Protein AF-A0A7S1Y7A9-F1 (afdb_monomer_lite)

pLDDT: mean 74.07, std 14.82, range [38.69, 90.81]

Foldseek 3Di:
DDDDDDDPPPDPPPVPPPDPVNVVLVVQLVVVVVVVPDDPDDDDPDDPVNVVVCVVVVRQSDPDPVSVVVVVLVVLLVVLVVVCVVVVDSDDDCDDDPPDPDDDPCNVSVVVLVLVLVQVVCVVVVHDHPCDPVNVVSCVVSVNDSDPD

Sequence (149 aa):
STGTDEEDDDDDEEDDDLCPLGNWVNNQRTEYRVYQKRTKGKAGPLTPERIAKLNAIDFQWNPGKQAEYDNAWNTMFQELVDFQQKYNTTKVPKLGCKDDKNDPPFRKLFGWIEGQLAAYNKLMRNQPTSLTPDRLRRLESIGMSWNTR

Structure (mmCIF, N/CA/C/O backbone):
data_AF-A0A7S1Y7A9-F1
#
_entry.id   AF-A0A7S1Y7A9-F1
#
loop_
_atom_site.group_PDB
_atom_site.id
_atom_site.type_symbol
_atom_site.label_atom_id
_atom_site.label_alt_id
_atom_site.label_comp_id
_atom_site.label_asym_id
_atom_site.label_entity_id
_atom_site.label_seq_id
_atom_site.pdbx_PDB_ins_code
_atom_site.Cartn_x
_atom_site.Cartn_y
_atom_site.Cartn_z
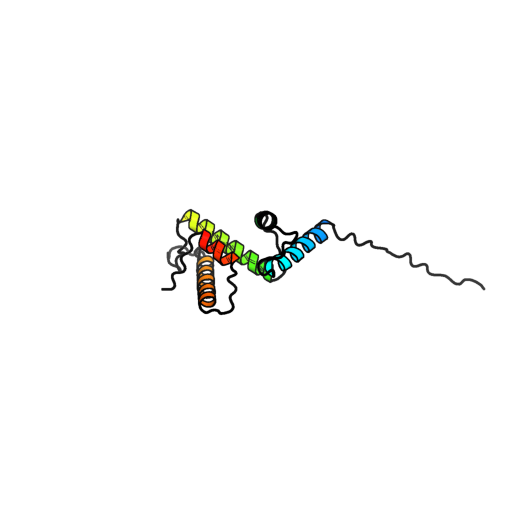_atom_site.occupancy
_atom_site.B_iso_or_equiv
_atom_site.auth_seq_id
_atom_site.auth_comp_id
_atom_site.auth_asym_id
_atom_site.auth_atom_id
_atom_site.pdbx_PDB_model_num
ATOM 1 N N . SER A 1 1 ? 74.610 -5.340 -19.631 1.00 41.09 1 SER A N 1
ATOM 2 C CA . SER A 1 1 ? 73.421 -4.906 -18.885 1.00 41.09 1 SER A CA 1
ATOM 3 C C . SER A 1 1 ? 72.213 -5.082 -19.764 1.00 41.09 1 SER A C 1
ATOM 5 O O . SER A 1 1 ? 72.044 -4.316 -20.699 1.00 41.09 1 SER A O 1
ATOM 7 N N . THR A 1 2 ? 71.445 -6.132 -19.516 1.00 43.12 2 THR A N 1
ATOM 8 C CA . THR A 1 2 ? 70.147 -6.387 -20.145 1.00 43.12 2 THR A CA 1
ATOM 9 C C . THR A 1 2 ? 69.312 -7.074 -19.080 1.00 43.12 2 THR A C 1
ATOM 11 O O . THR A 1 2 ? 69.712 -8.124 -18.583 1.00 43.12 2 THR A O 1
ATOM 14 N N . GLY A 1 3 ? 68.230 -6.427 -18.682 1.00 39.78 3 GLY A N 1
ATOM 15 C CA . GLY A 1 3 ? 67.336 -6.859 -17.620 1.00 39.78 3 GLY A CA 1
ATOM 16 C C . GLY A 1 3 ? 66.261 -5.798 -17.496 1.00 39.78 3 GLY A C 1
ATOM 17 O O . GLY A 1 3 ? 66.327 -4.948 -16.618 1.00 39.78 3 GLY A O 1
ATOM 18 N N . THR A 1 4 ? 65.395 -5.743 -18.501 1.00 47.28 4 THR A N 1
ATOM 19 C CA . THR A 1 4 ? 64.082 -5.120 -18.387 1.00 47.28 4 THR A CA 1
ATOM 20 C C . THR A 1 4 ? 63.203 -6.153 -17.697 1.00 47.28 4 THR A C 1
ATOM 22 O O . THR A 1 4 ? 62.911 -7.185 -18.295 1.00 47.28 4 THR A O 1
ATOM 25 N N . ASP A 1 5 ? 62.903 -5.909 -16.423 1.00 45.19 5 ASP A N 1
ATOM 26 C CA . ASP A 1 5 ? 61.816 -6.565 -15.703 1.00 45.19 5 ASP A CA 1
ATOM 27 C C . ASP A 1 5 ? 60.504 -6.135 -16.374 1.00 45.19 5 ASP A C 1
ATOM 29 O O . ASP A 1 5 ? 60.156 -4.952 -16.362 1.00 45.19 5 ASP A O 1
ATOM 33 N N . GLU A 1 6 ? 59.842 -7.079 -17.037 1.00 50.03 6 GLU A N 1
ATOM 34 C CA . GLU A 1 6 ? 58.443 -6.956 -17.438 1.00 50.03 6 GLU A CA 1
ATOM 35 C C . GLU A 1 6 ? 57.611 -7.467 -16.256 1.00 50.03 6 GLU A C 1
ATOM 37 O O . GLU A 1 6 ? 57.710 -8.629 -15.860 1.00 50.03 6 GLU A O 1
ATOM 42 N N . GLU A 1 7 ? 56.881 -6.545 -15.631 1.00 53.19 7 GLU A N 1
ATOM 43 C CA . GLU A 1 7 ? 55.823 -6.846 -14.675 1.00 53.19 7 GLU A CA 1
ATOM 44 C C . GLU A 1 7 ? 54.628 -7.386 -15.469 1.00 53.19 7 GLU A C 1
ATOM 46 O O . GLU A 1 7 ? 53.939 -6.622 -16.143 1.00 53.19 7 GLU A O 1
ATOM 51 N N . ASP A 1 8 ? 54.413 -8.700 -15.422 1.00 46.31 8 ASP A N 1
ATOM 52 C CA . ASP A 1 8 ? 53.152 -9.304 -15.842 1.00 46.31 8 ASP A CA 1
ATOM 53 C C . ASP A 1 8 ? 52.204 -9.292 -14.632 1.00 46.31 8 ASP A C 1
ATOM 55 O O . ASP A 1 8 ? 52.277 -10.140 -13.737 1.00 46.31 8 ASP A O 1
ATOM 59 N N . ASP A 1 9 ? 51.361 -8.257 -14.592 1.00 52.03 9 ASP A N 1
ATOM 60 C CA . ASP A 1 9 ? 50.101 -8.220 -13.850 1.00 52.03 9 ASP A CA 1
ATOM 61 C C . ASP A 1 9 ? 49.206 -9.354 -14.386 1.00 52.03 9 ASP A C 1
ATOM 63 O O . ASP A 1 9 ? 48.585 -9.225 -15.444 1.00 52.03 9 ASP A O 1
ATOM 67 N N . ASP A 1 10 ? 49.169 -10.486 -13.679 1.00 52.03 10 ASP A N 1
ATOM 68 C CA . ASP A 1 10 ? 48.160 -11.523 -13.900 1.00 52.03 10 ASP A CA 1
ATOM 69 C C . ASP A 1 10 ? 46.791 -10.947 -13.498 1.00 52.03 10 ASP A C 1
ATOM 71 O O . ASP A 1 10 ? 46.481 -10.762 -12.319 1.00 52.03 10 ASP A O 1
ATOM 75 N N . ASP A 1 11 ? 46.020 -10.625 -14.536 1.00 47.59 11 ASP A N 1
ATOM 76 C CA . ASP A 1 11 ? 44.610 -10.243 -14.561 1.00 47.59 11 ASP A CA 1
ATOM 77 C C . ASP A 1 11 ? 43.786 -11.126 -13.599 1.00 47.59 11 ASP A C 1
ATOM 79 O O . ASP A 1 11 ? 43.487 -12.291 -13.882 1.00 47.59 11 ASP A O 1
ATOM 83 N N . ASP A 1 12 ? 43.384 -10.558 -12.457 1.00 51.09 12 ASP A N 1
ATOM 84 C CA . ASP A 1 12 ? 42.257 -11.047 -11.659 1.00 51.09 12 ASP A CA 1
ATOM 85 C C . ASP A 1 12 ? 40.973 -10.822 -12.482 1.00 51.09 12 ASP A C 1
ATOM 87 O O . ASP A 1 12 ? 40.214 -9.869 -12.277 1.00 51.09 12 ASP A O 1
ATOM 91 N N . GLU A 1 13 ? 40.728 -11.706 -13.452 1.00 54.44 13 GLU A N 1
ATOM 92 C CA . GLU A 1 13 ? 39.442 -11.846 -14.132 1.00 54.44 13 GLU A CA 1
ATOM 93 C C . GLU A 1 13 ? 38.444 -12.453 -13.120 1.00 54.44 13 GLU A C 1
ATOM 95 O O . GLU A 1 13 ? 38.115 -13.641 -13.136 1.00 54.44 13 GLU A O 1
ATOM 100 N N . GLU A 1 14 ? 37.982 -11.631 -12.168 1.00 55.12 14 GLU A N 1
ATOM 101 C CA . GLU A 1 14 ? 36.772 -11.917 -11.397 1.00 55.12 14 GLU A CA 1
ATOM 102 C C . GLU A 1 14 ? 35.583 -11.883 -12.364 1.00 55.12 14 GLU A C 1
ATOM 104 O O . GLU A 1 14 ? 34.924 -10.861 -12.570 1.00 55.12 14 GLU A O 1
ATOM 109 N N . ASP A 1 15 ? 35.336 -13.033 -12.989 1.00 50.12 15 ASP A N 1
ATOM 110 C CA . ASP A 1 15 ? 34.142 -13.323 -13.768 1.00 50.12 15 ASP A CA 1
ATOM 111 C C . ASP A 1 15 ? 32.934 -13.256 -12.812 1.00 50.12 15 ASP A C 1
ATOM 113 O O . ASP A 1 15 ? 32.588 -14.200 -12.092 1.00 50.12 15 ASP A O 1
ATOM 117 N N . ASP A 1 16 ? 32.355 -12.057 -12.746 1.00 54.53 16 ASP A N 1
ATOM 118 C CA . ASP A 1 16 ? 31.149 -11.668 -12.023 1.00 54.53 16 ASP A CA 1
ATOM 119 C C . ASP A 1 16 ? 29.961 -12.474 -12.577 1.00 54.53 16 ASP A C 1
ATOM 121 O O . ASP A 1 16 ? 29.189 -12.022 -13.430 1.00 54.53 16 ASP A O 1
ATOM 125 N N . ASP A 1 17 ? 29.838 -13.722 -12.113 1.00 56.53 17 ASP A N 1
ATOM 126 C CA . ASP A 1 17 ? 28.719 -14.622 -12.379 1.00 56.53 17 ASP A CA 1
ATOM 127 C C . ASP A 1 17 ? 27.477 -14.097 -11.634 1.00 56.53 17 ASP A C 1
ATOM 129 O O . ASP A 1 17 ? 27.015 -14.605 -10.604 1.00 56.53 17 ASP A O 1
ATOM 133 N N . LEU A 1 18 ? 26.948 -12.988 -12.159 1.00 57.88 18 LEU A N 1
ATOM 134 C CA . LEU A 1 18 ? 25.707 -12.339 -11.770 1.00 57.88 18 LEU A CA 1
ATOM 135 C C . LEU A 1 18 ? 24.570 -13.355 -11.885 1.00 57.88 18 LEU A C 1
ATOM 137 O O . LEU A 1 18 ? 23.964 -13.557 -12.940 1.00 57.88 18 LEU A O 1
ATOM 141 N N . CYS A 1 19 ? 24.290 -13.976 -10.740 1.00 78.44 19 CYS A N 1
ATOM 142 C CA . CYS A 1 19 ? 23.328 -15.040 -10.494 1.00 78.44 19 CYS A CA 1
ATOM 143 C C . CYS A 1 19 ? 22.164 -15.078 -11.516 1.00 78.44 19 CYS A C 1
ATOM 145 O O . CYS A 1 19 ? 21.359 -14.135 -11.568 1.00 78.44 19 CYS A O 1
ATOM 147 N N . PRO A 1 20 ? 21.977 -16.183 -12.270 1.00 80.31 20 PRO A N 1
ATOM 148 C CA . PRO A 1 20 ? 20.896 -16.349 -13.253 1.00 80.31 20 PRO A CA 1
ATOM 149 C C . PRO A 1 20 ? 19.491 -16.030 -12.715 1.00 80.31 20 PRO A C 1
ATOM 151 O O . PRO A 1 20 ? 18.613 -15.561 -13.447 1.00 80.31 20 PRO A O 1
ATOM 154 N N . LEU A 1 21 ? 19.278 -16.229 -11.411 1.00 80.81 21 LEU A N 1
ATOM 155 C CA . LEU A 1 21 ? 18.046 -15.853 -10.724 1.00 80.81 21 LEU A CA 1
ATOM 156 C C . LEU A 1 21 ? 17.861 -14.329 -10.642 1.00 80.81 21 LEU A C 1
ATOM 158 O O . LEU A 1 21 ? 16.752 -13.841 -10.853 1.00 80.81 21 LEU A O 1
ATOM 162 N N . GLY A 1 22 ? 18.924 -13.567 -10.381 1.00 81.25 22 GLY A N 1
ATOM 163 C CA . GLY A 1 22 ? 18.893 -12.103 -10.346 1.00 81.25 22 GLY A CA 1
ATOM 164 C C . GLY A 1 22 ? 18.483 -11.505 -11.693 1.00 81.25 22 GLY A C 1
ATOM 165 O O . GLY A 1 22 ? 17.585 -10.657 -11.755 1.00 81.25 22 GLY A O 1
ATOM 166 N N . ASN A 1 23 ? 19.045 -12.032 -12.782 1.00 84.12 23 ASN A N 1
ATOM 167 C CA . ASN A 1 23 ? 18.668 -11.663 -14.148 1.00 84.12 23 ASN A CA 1
ATOM 168 C C . ASN A 1 23 ? 17.203 -11.997 -14.446 1.00 84.12 23 ASN A C 1
ATOM 170 O O . ASN A 1 23 ? 16.455 -11.160 -14.962 1.00 84.12 23 ASN A O 1
ATOM 174 N N . TRP A 1 24 ? 16.747 -13.184 -14.042 1.00 88.25 24 TRP A N 1
ATOM 175 C CA . TRP A 1 24 ? 15.349 -13.574 -14.193 1.00 88.25 24 TRP A CA 1
ATOM 176 C C . TRP A 1 24 ? 14.393 -12.654 -13.418 1.00 88.25 24 TRP A C 1
ATOM 178 O O . TRP A 1 24 ? 13.378 -12.225 -13.979 1.00 88.25 24 TRP A O 1
ATOM 188 N N . VAL A 1 25 ? 14.727 -12.304 -12.168 1.00 84.44 25 VAL A N 1
ATOM 189 C CA . VAL A 1 25 ? 13.956 -11.382 -11.315 1.00 84.44 25 VAL A CA 1
ATOM 190 C C . VAL A 1 25 ? 13.870 -9.999 -11.958 1.00 84.44 25 VAL A C 1
ATOM 192 O O . VAL A 1 25 ? 12.777 -9.437 -12.067 1.00 84.44 25 VAL A O 1
ATOM 195 N N . ASN A 1 26 ? 14.991 -9.450 -12.427 1.00 82.88 26 ASN A N 1
ATOM 196 C CA . ASN A 1 26 ? 15.011 -8.149 -13.096 1.00 82.88 26 ASN A CA 1
ATOM 197 C C . ASN A 1 26 ? 14.193 -8.158 -14.388 1.00 82.88 26 ASN A C 1
ATOM 199 O O . ASN A 1 26 ? 13.441 -7.212 -14.642 1.00 82.88 26 ASN A O 1
ATOM 203 N N . ASN A 1 27 ? 14.246 -9.252 -15.146 1.00 86.38 27 ASN A N 1
ATOM 204 C CA . ASN A 1 27 ? 13.415 -9.426 -16.328 1.00 86.38 27 ASN A CA 1
ATOM 205 C C . ASN A 1 27 ? 11.915 -9.414 -15.979 1.00 86.38 27 ASN A C 1
ATOM 207 O O . ASN A 1 27 ? 11.141 -8.719 -16.635 1.00 86.38 27 ASN A O 1
ATOM 211 N N . GLN A 1 28 ? 11.498 -10.083 -14.890 1.00 88.38 28 GLN A N 1
ATOM 212 C CA . GLN A 1 28 ? 10.100 -10.024 -14.431 1.00 88.38 28 GLN A CA 1
ATOM 213 C C . GLN A 1 28 ? 9.675 -8.573 -14.161 1.00 88.38 28 GLN A C 1
ATOM 215 O O . GLN A 1 28 ? 8.640 -8.114 -14.647 1.00 88.38 28 GLN A O 1
ATOM 220 N N . ARG A 1 29 ? 10.495 -7.818 -13.425 1.00 85.56 29 ARG A N 1
ATOM 221 C CA . ARG A 1 29 ? 10.212 -6.421 -13.057 1.00 85.56 29 ARG A CA 1
ATOM 222 C C . ARG A 1 29 ? 10.078 -5.513 -14.276 1.00 85.56 29 ARG A C 1
ATOM 224 O O . ARG A 1 29 ? 9.156 -4.699 -14.335 1.00 85.56 29 ARG A O 1
ATOM 231 N N . THR A 1 30 ? 10.966 -5.662 -15.254 1.00 81.38 30 THR A N 1
ATOM 232 C CA . THR A 1 30 ? 10.905 -4.917 -16.517 1.00 81.38 30 THR A CA 1
ATOM 233 C C . THR A 1 30 ? 9.609 -5.210 -17.261 1.00 81.38 30 THR A C 1
ATOM 235 O O . THR A 1 30 ? 8.878 -4.279 -17.606 1.00 81.38 30 THR A O 1
ATOM 238 N N . GLU A 1 31 ? 9.260 -6.485 -17.413 1.00 83.50 31 GLU A N 1
ATOM 239 C CA . GLU A 1 31 ? 8.027 -6.894 -18.083 1.00 83.50 31 GLU A CA 1
ATOM 240 C C . GLU A 1 31 ? 6.766 -6.384 -17.375 1.00 83.50 31 GLU A C 1
ATOM 242 O O . GLU A 1 31 ? 5.808 -5.972 -18.031 1.00 83.50 31 GLU A O 1
ATOM 247 N N . TYR A 1 32 ? 6.768 -6.323 -16.042 1.00 81.12 32 TYR A N 1
ATOM 248 C CA . TYR A 1 32 ? 5.638 -5.788 -15.281 1.00 81.12 32 TYR A CA 1
ATOM 249 C C . TYR A 1 32 ? 5.472 -4.281 -15.450 1.00 81.12 32 TYR A C 1
ATOM 251 O O . TYR A 1 32 ? 4.352 -3.804 -15.622 1.00 81.12 32 TYR A O 1
ATOM 259 N N . ARG A 1 33 ? 6.565 -3.513 -15.504 1.00 76.62 33 ARG A N 1
ATOM 260 C CA . ARG A 1 33 ? 6.493 -2.072 -15.812 1.00 76.62 33 ARG A CA 1
ATOM 261 C C . ARG A 1 33 ? 5.921 -1.828 -17.203 1.00 76.62 33 ARG A C 1
ATOM 263 O O . ARG A 1 33 ? 5.144 -0.893 -17.393 1.00 76.62 33 ARG A O 1
ATOM 270 N N . VAL A 1 34 ? 6.286 -2.667 -18.172 1.00 75.50 34 VAL A N 1
ATOM 271 C CA . VAL A 1 34 ? 5.706 -2.614 -19.517 1.00 75.50 34 VAL A CA 1
ATOM 272 C C . VAL A 1 34 ? 4.226 -3.004 -19.465 1.00 75.50 34 VAL A C 1
ATOM 274 O O . VAL A 1 34 ? 3.405 -2.293 -20.039 1.00 75.50 34 VAL A O 1
ATOM 277 N N . TYR A 1 35 ? 3.864 -4.060 -18.730 1.00 74.88 35 TYR A N 1
ATOM 278 C CA . TYR A 1 35 ? 2.475 -4.473 -18.504 1.00 74.88 35 TYR A CA 1
ATOM 279 C C . TYR A 1 35 ? 1.618 -3.337 -17.924 1.00 74.88 35 TYR A C 1
ATOM 281 O O . TYR A 1 35 ? 0.549 -3.047 -18.452 1.00 74.88 35 TYR A O 1
ATOM 289 N N . GLN A 1 36 ? 2.111 -2.634 -16.902 1.00 72.38 36 GLN A N 1
ATOM 290 C CA . GLN A 1 36 ? 1.407 -1.526 -16.248 1.00 72.38 36 GLN A CA 1
ATOM 291 C C . GLN A 1 36 ? 1.206 -0.305 -17.154 1.00 72.38 36 GLN A C 1
ATOM 293 O O . GLN A 1 36 ? 0.203 0.394 -17.030 1.00 72.38 36 GLN A O 1
ATOM 298 N N . LYS A 1 37 ? 2.151 -0.032 -18.062 1.00 70.75 37 LYS A N 1
ATOM 299 C CA . LYS A 1 37 ? 2.090 1.108 -18.993 1.00 70.75 37 LYS A CA 1
ATOM 300 C C . LYS A 1 37 ? 1.259 0.827 -20.246 1.00 70.75 37 LYS A C 1
ATOM 302 O O . LYS A 1 37 ? 1.023 1.742 -21.034 1.00 70.75 37 LYS A O 1
ATOM 307 N N . ARG A 1 38 ? 0.829 -0.418 -20.472 1.00 66.69 38 ARG A N 1
ATOM 308 C CA . ARG A 1 38 ? 0.060 -0.777 -21.666 1.00 66.69 38 ARG A CA 1
ATOM 309 C C . ARG A 1 38 ? -1.358 -0.224 -21.591 1.00 66.69 38 ARG A C 1
ATOM 311 O O . ARG A 1 38 ? -2.183 -0.652 -20.789 1.00 66.69 38 ARG A O 1
ATOM 318 N N . THR A 1 39 ? -1.669 0.665 -22.524 1.00 51.50 39 THR A N 1
ATOM 319 C CA . THR A 1 39 ? -3.035 0.913 -22.972 1.00 51.50 39 THR A CA 1
ATOM 320 C C . THR A 1 39 ? -3.498 -0.298 -23.791 1.00 51.50 39 THR A C 1
ATOM 322 O O . THR A 1 39 ? -2.792 -0.760 -24.685 1.00 51.50 39 THR A O 1
ATOM 325 N N . LYS A 1 40 ? -4.646 -0.868 -23.399 1.00 48.91 40 LYS A N 1
ATOM 326 C CA . LYS A 1 40 ? -5.402 -1.970 -24.033 1.00 48.91 40 LYS A CA 1
ATOM 327 C C . LYS A 1 40 ? -4.886 -2.386 -25.431 1.00 48.91 40 LYS A C 1
ATOM 329 O O . LYS A 1 40 ? -5.242 -1.744 -26.412 1.00 48.91 40 LYS A O 1
ATOM 334 N N . GLY A 1 41 ? -4.110 -3.476 -25.535 1.00 49.59 41 GLY A N 1
ATOM 335 C CA . GLY A 1 41 ? -3.973 -4.194 -26.817 1.00 49.59 41 GLY A CA 1
ATOM 336 C C . GLY A 1 41 ? -2.620 -4.804 -27.201 1.00 49.59 41 GLY A C 1
ATOM 337 O O . GLY A 1 41 ? -2.602 -5.635 -28.102 1.00 49.59 41 GLY A O 1
ATOM 338 N N . LYS A 1 42 ? -1.491 -4.475 -26.558 1.00 49.38 42 LYS A N 1
ATOM 339 C CA . LYS A 1 42 ? -0.210 -5.160 -26.849 1.00 49.38 42 LYS A CA 1
ATOM 340 C C . LYS A 1 42 ? 0.042 -6.289 -25.850 1.00 49.38 42 LYS A C 1
ATOM 342 O O . LYS A 1 42 ? 0.374 -6.029 -24.698 1.00 49.38 42 LYS A O 1
ATOM 347 N N . ALA A 1 43 ? -0.129 -7.537 -26.281 1.00 55.09 43 ALA A N 1
ATOM 348 C CA . ALA A 1 43 ? 0.279 -8.698 -25.496 1.00 55.09 43 ALA A CA 1
ATOM 349 C C . ALA A 1 43 ? 1.807 -8.706 -25.353 1.00 55.09 43 ALA A C 1
ATOM 351 O O . ALA A 1 43 ? 2.536 -8.391 -26.289 1.00 55.09 43 ALA A O 1
ATOM 352 N N . GLY A 1 44 ? 2.293 -9.047 -24.170 1.00 65.75 44 GLY A N 1
ATOM 353 C CA . GLY A 1 44 ? 3.703 -9.344 -23.944 1.00 65.75 44 GLY A CA 1
ATOM 354 C C . GLY A 1 44 ? 3.822 -10.582 -23.078 1.00 65.75 44 GLY A C 1
ATOM 355 O O . GLY A 1 44 ? 2.795 -11.133 -22.684 1.00 65.75 44 GLY A O 1
ATOM 356 N N . PRO A 1 45 ? 5.048 -11.014 -22.770 1.00 71.31 45 PRO A N 1
ATOM 357 C CA . PRO A 1 45 ? 5.295 -12.327 -22.182 1.00 71.31 45 PRO A CA 1
ATOM 358 C C . PRO A 1 45 ? 4.760 -12.468 -20.750 1.00 71.31 45 PRO A C 1
ATOM 360 O O . PRO A 1 45 ? 4.617 -13.583 -20.250 1.00 71.31 45 PRO A O 1
ATOM 363 N N . LEU A 1 46 ? 4.455 -11.354 -20.079 1.00 77.00 46 LEU A N 1
ATOM 364 C CA . LEU A 1 46 ? 3.857 -11.364 -18.753 1.00 77.00 46 LEU A CA 1
ATOM 365 C C . LEU A 1 46 ? 2.329 -11.466 -18.828 1.00 77.00 46 LEU A C 1
ATOM 367 O O . LEU A 1 46 ? 1.646 -10.503 -19.185 1.00 77.00 46 LEU A O 1
ATOM 371 N N . THR A 1 47 ? 1.807 -12.643 -18.475 1.00 81.94 47 THR A N 1
ATOM 372 C CA . THR A 1 47 ? 0.367 -12.919 -18.427 1.00 81.94 47 THR A CA 1
ATOM 373 C C . THR A 1 47 ? -0.238 -12.569 -17.060 1.00 81.94 47 THR A C 1
ATOM 375 O O . THR A 1 47 ? 0.477 -12.581 -16.049 1.00 81.94 47 THR A O 1
ATOM 378 N N . PRO A 1 48 ? -1.557 -12.305 -16.985 1.00 77.94 48 PRO A N 1
ATOM 379 C CA . PRO A 1 48 ? -2.255 -12.126 -15.714 1.00 77.94 48 PRO A CA 1
ATOM 380 C C . PRO A 1 48 ? -2.084 -13.311 -14.754 1.00 77.94 48 PRO A C 1
ATOM 382 O O . PRO A 1 48 ? -1.915 -13.088 -13.556 1.00 77.94 48 PRO A O 1
ATOM 385 N N . GLU A 1 49 ? -2.053 -14.559 -15.246 1.00 82.19 49 GLU A N 1
ATOM 386 C CA . GLU A 1 49 ? -1.839 -15.719 -14.368 1.00 82.19 49 GLU A CA 1
ATOM 387 C C . GLU A 1 49 ? -0.431 -15.724 -13.764 1.00 82.19 49 GLU A C 1
ATOM 389 O O . GLU A 1 49 ? -0.257 -16.064 -12.594 1.00 82.19 49 GLU A O 1
ATOM 394 N N . ARG A 1 50 ? 0.588 -15.330 -14.539 1.00 84.12 50 ARG A N 1
ATOM 395 C CA . ARG A 1 50 ? 1.966 -15.235 -14.041 1.00 84.12 50 ARG A CA 1
ATOM 396 C C . ARG A 1 50 ? 2.104 -14.137 -12.989 1.00 84.12 50 ARG A C 1
ATOM 398 O O . ARG A 1 50 ? 2.776 -14.355 -11.985 1.00 84.12 50 ARG A O 1
ATOM 405 N N . ILE A 1 51 ? 1.424 -13.005 -13.178 1.00 80.94 51 ILE A N 1
ATOM 406 C CA . ILE A 1 51 ? 1.345 -11.937 -12.170 1.00 80.94 51 ILE A CA 1
ATOM 407 C C . ILE A 1 51 ? 0.682 -12.461 -10.895 1.00 80.94 51 ILE A C 1
ATOM 409 O O . ILE A 1 51 ? 1.226 -12.263 -9.816 1.00 80.94 51 ILE A O 1
ATOM 413 N N . ALA A 1 52 ? -0.443 -13.172 -11.007 1.00 77.25 52 ALA A N 1
ATOM 414 C CA . ALA A 1 52 ? -1.140 -13.733 -9.851 1.00 77.25 52 ALA A CA 1
ATOM 415 C C . ALA A 1 52 ? -0.261 -14.718 -9.061 1.00 77.25 52 ALA A C 1
ATOM 417 O O . ALA A 1 52 ? -0.209 -14.636 -7.837 1.00 77.25 52 ALA A O 1
ATOM 418 N N . LYS A 1 53 ? 0.484 -15.599 -9.745 1.00 86.12 53 LYS A N 1
ATOM 419 C CA . LYS A 1 53 ? 1.421 -16.536 -9.098 1.00 86.12 53 LYS A CA 1
ATOM 420 C C . LYS A 1 53 ? 2.562 -15.826 -8.373 1.00 86.12 53 LYS A C 1
ATOM 422 O O . LYS A 1 53 ? 2.914 -16.221 -7.270 1.00 86.12 53 LYS A O 1
ATOM 427 N N . LEU A 1 54 ? 3.133 -14.789 -8.983 1.00 85.19 54 LEU A N 1
ATOM 428 C CA . LEU A 1 54 ? 4.202 -14.000 -8.368 1.00 85.19 54 LEU A CA 1
ATOM 429 C C . LEU A 1 54 ? 3.669 -13.161 -7.196 1.00 85.19 54 LEU A C 1
ATOM 431 O O . LEU A 1 54 ? 4.303 -13.093 -6.151 1.00 85.19 54 LEU A O 1
ATOM 435 N N . ASN A 1 55 ? 2.463 -12.609 -7.308 1.00 79.44 55 ASN A N 1
ATOM 436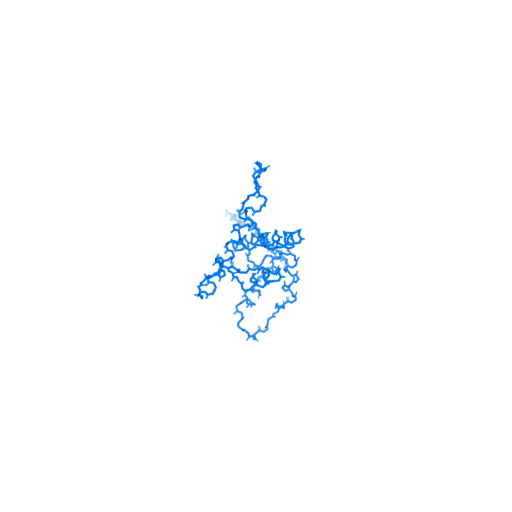 C CA . ASN A 1 55 ? 1.807 -11.918 -6.198 1.00 79.44 55 ASN A CA 1
ATOM 437 C C . ASN A 1 55 ? 1.480 -12.864 -5.032 1.00 79.44 55 ASN A C 1
ATOM 439 O O . ASN A 1 55 ? 1.542 -12.436 -3.889 1.00 79.44 55 ASN A O 1
ATOM 443 N N . ALA A 1 56 ? 1.168 -14.137 -5.299 1.00 77.50 56 ALA A N 1
ATOM 444 C CA . ALA A 1 56 ? 0.891 -15.128 -4.255 1.00 77.50 56 ALA A CA 1
ATOM 445 C C . ALA A 1 56 ? 2.112 -15.465 -3.379 1.00 77.50 56 ALA A C 1
ATOM 447 O O . ALA A 1 56 ? 1.944 -16.025 -2.302 1.00 77.50 56 ALA A O 1
ATOM 448 N N . ILE A 1 57 ? 3.322 -15.136 -3.840 1.00 82.31 57 ILE A N 1
ATOM 449 C CA . ILE A 1 57 ? 4.570 -15.266 -3.073 1.00 82.31 57 ILE A CA 1
ATOM 450 C C . ILE A 1 57 ? 5.133 -13.900 -2.652 1.00 82.31 57 ILE A C 1
ATOM 452 O O . ILE A 1 57 ? 6.332 -13.782 -2.411 1.00 82.31 57 ILE A O 1
ATOM 456 N N . ASP A 1 58 ? 4.298 -12.856 -2.644 1.00 75.31 58 ASP A N 1
ATOM 457 C CA . ASP A 1 58 ? 4.684 -11.477 -2.319 1.00 75.31 58 ASP A CA 1
ATOM 458 C C . ASP A 1 58 ? 5.882 -10.959 -3.142 1.00 75.31 58 ASP A C 1
ATOM 460 O O . ASP A 1 58 ? 6.747 -10.220 -2.660 1.00 75.31 58 ASP A O 1
ATOM 464 N N . PHE A 1 59 ? 5.949 -11.342 -4.424 1.00 82.44 59 PHE A N 1
ATOM 465 C CA . PHE A 1 59 ? 7.044 -10.950 -5.307 1.00 82.44 59 PHE A CA 1
ATOM 466 C C . PHE A 1 59 ? 7.143 -9.424 -5.447 1.00 82.44 59 PHE A C 1
ATOM 468 O O . PHE A 1 59 ? 6.233 -8.749 -5.937 1.00 82.44 59 PHE A O 1
ATOM 475 N N . GLN A 1 60 ? 8.298 -8.868 -5.073 1.00 78.94 60 GLN A N 1
ATOM 476 C CA . GLN A 1 60 ? 8.523 -7.425 -5.105 1.00 78.94 60 GLN A CA 1
ATOM 477 C C . GLN A 1 60 ? 8.893 -6.928 -6.509 1.00 78.94 60 GLN A C 1
ATOM 479 O O . GLN A 1 60 ? 10.049 -6.998 -6.950 1.00 78.94 60 GLN A O 1
ATOM 484 N N . TRP A 1 61 ? 7.903 -6.352 -7.193 1.00 79.19 61 TRP A N 1
ATOM 485 C CA . TRP A 1 61 ? 8.044 -5.794 -8.540 1.00 79.19 61 TRP A CA 1
ATOM 486 C C . TRP A 1 61 ? 8.858 -4.488 -8.611 1.00 79.19 61 TRP A C 1
ATOM 488 O O . TRP A 1 61 ? 9.481 -4.207 -9.634 1.00 79.19 61 TRP A O 1
ATOM 498 N N . ASN A 1 62 ? 8.880 -3.690 -7.538 1.00 74.19 62 ASN A N 1
ATOM 499 C CA . ASN A 1 62 ? 9.530 -2.374 -7.501 1.00 74.19 62 ASN A CA 1
ATOM 500 C C . ASN A 1 62 ? 10.428 -2.218 -6.262 1.00 74.19 62 ASN A C 1
ATOM 502 O O . ASN A 1 62 ? 10.079 -1.448 -5.370 1.00 74.19 62 ASN A O 1
ATOM 506 N N . PRO A 1 63 ? 11.568 -2.931 -6.185 1.00 67.62 63 PRO A N 1
ATOM 507 C CA . PRO A 1 63 ? 12.487 -2.825 -5.052 1.00 67.62 63 PRO A CA 1
ATOM 508 C C . PRO A 1 63 ? 12.939 -1.366 -4.877 1.00 67.62 63 PRO A C 1
ATOM 510 O O . PRO A 1 63 ? 13.340 -0.711 -5.839 1.00 67.62 63 PRO A O 1
ATOM 513 N N . GLY A 1 64 ? 12.810 -0.841 -3.662 1.00 71.38 64 GLY A N 1
ATOM 514 C CA . GLY A 1 64 ? 13.050 0.562 -3.319 1.00 71.38 64 GLY A CA 1
ATOM 515 C C . GLY A 1 64 ? 11.927 1.123 -2.447 1.00 71.38 64 GLY A C 1
ATOM 516 O O . GLY A 1 64 ? 11.034 0.387 -2.031 1.00 71.38 64 GLY A O 1
ATOM 517 N N . LYS A 1 65 ? 11.919 2.442 -2.218 1.00 69.94 65 LYS A N 1
ATOM 518 C CA . LYS A 1 65 ? 10.914 3.106 -1.360 1.00 69.94 65 LYS A CA 1
ATOM 519 C C . LYS A 1 65 ? 9.471 2.748 -1.740 1.00 69.94 65 LYS A C 1
ATOM 521 O O . LYS A 1 65 ? 8.613 2.625 -0.878 1.00 69.94 65 LYS A O 1
ATOM 526 N N . GLN A 1 66 ? 9.202 2.535 -3.030 1.00 67.25 66 GLN A N 1
ATOM 527 C CA . GLN A 1 66 ? 7.883 2.112 -3.500 1.00 67.25 66 GLN A CA 1
ATOM 528 C C . GLN A 1 66 ? 7.500 0.699 -3.023 1.00 67.25 66 GLN A C 1
ATOM 530 O O . GLN A 1 66 ? 6.357 0.517 -2.615 1.00 67.25 66 GLN A O 1
ATOM 535 N N . ALA A 1 67 ? 8.427 -0.268 -3.011 1.00 68.19 67 ALA A N 1
ATOM 536 C CA . ALA A 1 67 ? 8.181 -1.589 -2.423 1.00 68.19 67 ALA A CA 1
ATOM 537 C C . ALA A 1 67 ? 7.944 -1.505 -0.916 1.00 68.19 67 ALA A C 1
ATOM 539 O O . ALA A 1 67 ? 7.068 -2.197 -0.416 1.00 68.19 67 ALA A O 1
ATOM 540 N N . GLU A 1 68 ? 8.661 -0.646 -0.192 1.00 75.88 68 GLU A N 1
ATOM 541 C CA . GLU A 1 68 ? 8.395 -0.433 1.237 1.00 75.88 68 GLU A CA 1
ATOM 542 C C . GLU A 1 68 ? 6.970 0.088 1.461 1.00 75.88 68 GLU A C 1
ATOM 544 O O . GLU A 1 68 ? 6.247 -0.428 2.313 1.00 75.88 68 GLU A O 1
ATOM 549 N N . TYR A 1 69 ? 6.523 1.051 0.646 1.00 78.38 69 TYR A N 1
ATOM 550 C CA . TYR A 1 69 ? 5.144 1.540 0.689 1.00 78.38 69 TYR A CA 1
ATOM 551 C C . TYR A 1 69 ? 4.117 0.472 0.300 1.00 78.38 69 TYR A C 1
ATOM 553 O O . TYR A 1 69 ? 3.038 0.431 0.892 1.00 78.38 69 TYR A O 1
ATOM 561 N N . ASP A 1 70 ? 4.411 -0.365 -0.695 1.00 78.00 70 ASP A N 1
ATOM 562 C CA . ASP A 1 70 ? 3.525 -1.452 -1.121 1.00 78.00 70 ASP A CA 1
ATOM 563 C C . ASP A 1 70 ? 3.439 -2.550 -0.056 1.00 78.00 70 ASP A C 1
ATOM 565 O O . ASP A 1 70 ? 2.337 -2.991 0.265 1.00 78.00 70 ASP A O 1
ATOM 569 N N . ASN A 1 71 ? 4.561 -2.916 0.565 1.00 80.44 71 ASN A N 1
ATOM 570 C CA . ASN A 1 71 ? 4.614 -3.864 1.674 1.00 80.44 71 ASN A CA 1
ATOM 571 C C . ASN A 1 71 ? 3.840 -3.335 2.882 1.00 80.44 71 ASN A C 1
ATOM 573 O O . ASN A 1 71 ? 2.972 -4.031 3.397 1.00 80.44 71 ASN A O 1
ATOM 577 N N . ALA A 1 72 ? 4.072 -2.081 3.283 1.00 84.31 72 ALA A N 1
ATOM 578 C CA . ALA A 1 72 ? 3.328 -1.458 4.375 1.00 84.31 72 ALA A CA 1
ATOM 579 C C . ALA A 1 72 ? 1.818 -1.409 4.085 1.00 84.31 72 ALA A C 1
ATOM 581 O O . ALA A 1 72 ? 0.999 -1.634 4.977 1.00 84.31 72 ALA A O 1
ATOM 582 N N . TRP A 1 73 ? 1.433 -1.144 2.830 1.00 88.88 73 TRP A N 1
ATOM 583 C CA . TRP A 1 73 ? 0.033 -1.193 2.411 1.00 88.88 73 TRP A CA 1
ATOM 584 C C . TRP A 1 73 ? -0.530 -2.618 2.484 1.00 88.88 73 TRP A C 1
ATOM 586 O O . TRP A 1 73 ? -1.633 -2.799 2.991 1.00 88.88 73 TRP A O 1
ATOM 596 N N . ASN A 1 74 ? 0.225 -3.624 2.031 1.00 85.88 74 ASN A N 1
ATOM 597 C CA . ASN A 1 74 ? -0.170 -5.032 2.082 1.00 85.88 74 ASN A CA 1
ATOM 598 C C . ASN A 1 74 ? -0.343 -5.530 3.519 1.00 85.88 74 ASN A C 1
ATOM 600 O O . ASN A 1 74 ? -1.334 -6.197 3.796 1.00 85.88 74 ASN A O 1
ATOM 604 N N . THR A 1 75 ? 0.560 -5.168 4.433 1.00 86.81 75 THR A N 1
ATOM 605 C CA . THR A 1 75 ? 0.451 -5.510 5.858 1.00 86.81 75 THR A CA 1
ATOM 606 C C . THR A 1 75 ? -0.844 -4.967 6.454 1.00 86.81 75 THR A C 1
ATOM 608 O O . THR A 1 75 ? -1.612 -5.720 7.040 1.00 86.81 75 THR A O 1
ATOM 611 N N . MET A 1 76 ? -1.144 -3.685 6.236 1.00 89.12 76 MET A N 1
ATOM 612 C CA . MET A 1 76 ? -2.374 -3.070 6.751 1.00 89.12 76 MET A CA 1
ATOM 613 C C . MET A 1 76 ? -3.634 -3.637 6.085 1.00 89.12 76 MET A C 1
ATOM 615 O O . MET A 1 76 ? -4.668 -3.796 6.730 1.00 89.12 76 MET A O 1
ATOM 619 N N . PHE A 1 77 ? -3.555 -3.973 4.794 1.00 88.88 77 PHE A N 1
ATOM 620 C CA . PHE A 1 77 ? -4.636 -4.666 4.102 1.00 88.88 77 PHE A CA 1
ATOM 621 C C . PHE A 1 77 ? -4.897 -6.045 4.716 1.00 88.88 77 PHE A C 1
ATOM 623 O O . PHE A 1 77 ? -6.053 -6.392 4.934 1.00 88.88 77 PHE A O 1
ATOM 630 N N . GLN A 1 78 ? -3.846 -6.806 5.027 1.00 87.50 78 GLN A N 1
ATOM 631 C CA . GLN A 1 78 ? -3.984 -8.104 5.680 1.00 87.50 78 GLN A CA 1
ATOM 632 C C . GLN A 1 78 ? -4.575 -7.961 7.086 1.00 87.50 78 GLN A C 1
ATOM 634 O O . GLN A 1 78 ? -5.512 -8.677 7.418 1.00 87.50 78 GLN A O 1
ATOM 639 N N . GLU A 1 79 ? -4.138 -6.970 7.869 1.00 86.62 79 GLU A N 1
ATOM 640 C CA . GLU A 1 79 ? -4.759 -6.665 9.166 1.00 86.62 79 GLU A CA 1
ATOM 641 C C . GLU A 1 79 ? -6.260 -6.349 9.029 1.00 86.62 79 GLU A C 1
ATOM 643 O O . GLU A 1 79 ? -7.064 -6.762 9.866 1.00 86.62 79 GLU A O 1
ATOM 648 N N . LEU A 1 80 ? -6.666 -5.648 7.962 1.00 87.62 80 LEU A N 1
ATOM 649 C CA . LEU A 1 80 ? -8.080 -5.388 7.683 1.00 87.62 80 LEU A CA 1
ATOM 650 C C . LEU A 1 80 ? -8.841 -6.661 7.298 1.00 87.62 80 LEU A C 1
ATOM 652 O O . LEU A 1 80 ? -9.991 -6.815 7.707 1.00 87.62 80 LEU A O 1
ATOM 656 N N . VAL A 1 81 ? -8.225 -7.557 6.524 1.00 87.00 81 VAL A N 1
ATOM 657 C CA . VAL A 1 81 ? -8.795 -8.871 6.189 1.00 87.00 81 VAL A CA 1
ATOM 658 C C . VAL A 1 81 ? -9.014 -9.679 7.463 1.00 87.00 81 VAL A C 1
ATOM 660 O O . VAL A 1 81 ? -10.121 -10.160 7.691 1.00 87.00 81 VAL A O 1
ATOM 663 N N . ASP A 1 82 ? -8.009 -9.765 8.330 1.00 84.50 82 ASP A N 1
ATOM 664 C CA . ASP A 1 82 ? -8.089 -10.511 9.586 1.00 84.50 82 ASP A CA 1
ATOM 665 C C . ASP A 1 82 ? -9.158 -9.910 10.515 1.00 84.50 82 ASP A C 1
ATOM 667 O O . ASP A 1 82 ? -9.948 -10.627 11.138 1.00 84.50 82 ASP A O 1
ATOM 671 N N . PHE A 1 83 ? -9.250 -8.576 10.567 1.00 84.62 83 PHE A N 1
ATOM 672 C CA . PHE A 1 83 ? -10.302 -7.872 11.299 1.00 84.62 83 PHE A CA 1
ATOM 673 C C . PHE A 1 83 ? -11.695 -8.165 10.725 1.00 84.62 83 PHE A C 1
ATOM 675 O O . PHE A 1 83 ? -12.628 -8.448 11.481 1.00 84.62 83 PHE A O 1
ATOM 682 N N . GLN A 1 84 ? -11.843 -8.134 9.398 1.00 84.81 84 GLN A N 1
ATOM 683 C CA . GLN A 1 84 ? -13.098 -8.435 8.714 1.00 84.81 84 GLN A CA 1
ATOM 684 C C . GLN A 1 84 ? -13.523 -9.886 8.951 1.00 84.81 84 GLN A C 1
ATOM 686 O O . GLN A 1 84 ? -14.687 -10.115 9.261 1.00 84.81 84 GLN A O 1
ATOM 691 N N . GLN A 1 85 ? -12.602 -10.847 8.922 1.00 84.12 85 GLN A N 1
ATOM 692 C CA . GLN A 1 85 ? -12.893 -12.243 9.253 1.00 84.12 85 GLN A CA 1
ATOM 693 C C . GLN A 1 85 ? -13.323 -12.414 10.716 1.00 84.12 85 GLN A C 1
ATOM 695 O O . GLN A 1 85 ? -14.249 -13.168 11.008 1.00 84.12 85 GLN A O 1
ATOM 700 N N . LYS A 1 86 ? -12.682 -11.693 11.643 1.00 80.50 86 LYS A N 1
ATOM 701 C CA . LYS A 1 86 ? -12.950 -11.809 13.083 1.00 80.50 86 LYS A CA 1
ATOM 702 C C . LYS A 1 86 ? -14.254 -11.141 13.522 1.00 80.50 86 LYS A C 1
ATOM 704 O O . LYS A 1 86 ? -14.950 -11.671 14.384 1.00 80.50 86 LYS A O 1
ATOM 709 N N . TYR A 1 87 ? -14.564 -9.968 12.977 1.00 79.94 87 TYR A N 1
ATOM 710 C CA . TYR A 1 87 ? -15.687 -9.134 13.424 1.00 79.94 87 TYR A CA 1
ATOM 711 C C . TYR A 1 87 ? -16.807 -9.008 12.384 1.00 79.94 87 TYR A C 1
ATOM 713 O O . TYR A 1 87 ? -17.799 -8.324 12.637 1.00 79.94 87 TYR A O 1
ATOM 721 N N . ASN A 1 88 ? -16.653 -9.645 11.218 1.00 82.38 88 ASN A N 1
ATOM 722 C CA . ASN A 1 88 ? -17.568 -9.569 10.076 1.00 82.38 88 ASN A CA 1
ATOM 723 C C . ASN A 1 88 ? -17.902 -8.123 9.665 1.00 82.38 88 ASN A C 1
ATOM 725 O O . ASN A 1 88 ? -19.024 -7.794 9.279 1.00 82.38 88 ASN A O 1
ATOM 729 N N . THR A 1 89 ? -16.933 -7.220 9.819 1.00 78.81 89 THR A N 1
ATOM 730 C CA . THR A 1 89 ? -17.094 -5.795 9.537 1.00 78.81 89 THR A CA 1
ATOM 731 C C . THR A 1 89 ? -15.764 -5.178 9.143 1.00 78.81 89 THR A C 1
ATOM 733 O O . THR A 1 89 ? -14.724 -5.515 9.695 1.00 78.81 89 THR A O 1
ATOM 736 N N . THR A 1 90 ? -15.799 -4.228 8.214 1.00 80.19 90 THR A N 1
ATOM 737 C CA . THR A 1 90 ? -14.639 -3.402 7.846 1.00 80.19 90 THR A CA 1
ATOM 738 C C . THR A 1 90 ? -14.629 -2.063 8.590 1.00 80.19 90 THR A C 1
ATOM 740 O O . THR A 1 90 ? -13.793 -1.204 8.318 1.00 80.19 90 THR A O 1
ATOM 743 N N . LYS A 1 91 ? -15.594 -1.834 9.492 1.00 79.50 91 LYS A N 1
ATOM 744 C CA . LYS A 1 91 ? -15.723 -0.587 10.254 1.00 79.50 91 LYS A CA 1
ATOM 745 C C . LYS A 1 91 ? -14.925 -0.689 11.544 1.00 79.50 91 LYS A C 1
ATOM 747 O O . LYS A 1 91 ? -15.434 -1.137 12.569 1.00 79.50 91 LYS A O 1
ATOM 752 N N . VAL A 1 92 ? -13.674 -0.257 11.474 1.00 76.06 92 VAL A N 1
ATOM 753 C CA . VAL A 1 92 ? -12.799 -0.179 12.643 1.00 76.06 92 VAL A CA 1
ATOM 754 C C . VAL A 1 92 ? -13.200 1.037 13.497 1.00 76.06 92 VAL A C 1
ATOM 756 O O . VAL A 1 92 ? -13.363 2.130 12.954 1.00 76.06 92 VAL A O 1
ATOM 759 N N . PRO A 1 93 ? -13.395 0.893 14.819 1.00 70.62 93 PRO A N 1
ATOM 760 C CA . PRO A 1 93 ? -13.703 2.022 15.698 1.00 70.62 93 PRO A CA 1
ATOM 761 C C . PRO A 1 93 ? -12.529 3.005 15.860 1.00 70.62 93 PRO A C 1
ATOM 763 O O . PRO A 1 93 ? -11.381 2.592 16.006 1.00 70.62 93 PRO A O 1
ATOM 766 N N . LYS A 1 94 ? -12.831 4.313 15.927 1.00 65.81 94 LYS A N 1
ATOM 767 C CA . LYS A 1 94 ? -11.853 5.423 16.022 1.00 65.81 94 LYS A CA 1
ATOM 768 C C . LYS A 1 94 ? -11.006 5.445 17.305 1.00 65.81 94 LYS A C 1
ATOM 770 O O . LYS A 1 94 ? -9.978 6.110 17.300 1.00 65.81 94 LYS A O 1
ATOM 775 N N . LEU A 1 95 ? -11.443 4.755 18.367 1.00 64.38 95 LEU A N 1
ATOM 776 C CA . LEU A 1 95 ? -10.842 4.528 19.703 1.00 64.38 95 LEU A CA 1
ATOM 777 C C . LEU A 1 95 ? -11.978 4.544 20.739 1.00 64.38 95 LEU A C 1
ATOM 779 O O . LEU A 1 95 ? -12.807 5.452 20.698 1.00 64.38 95 LEU A O 1
ATOM 783 N N . GLY A 1 96 ? -11.988 3.603 21.694 1.00 53.75 96 GLY A N 1
ATOM 784 C CA . GLY A 1 96 ? -12.813 3.734 22.902 1.00 53.75 96 GLY A CA 1
ATOM 785 C C . GLY A 1 96 ? -13.349 2.450 23.544 1.00 53.75 96 GLY A C 1
ATOM 786 O O . GLY A 1 96 ? -14.556 2.343 23.718 1.00 53.75 96 GLY A O 1
ATOM 787 N N . CYS A 1 97 ? -12.496 1.531 24.002 1.00 42.47 97 CYS A N 1
ATOM 788 C CA . CYS A 1 97 ? -12.744 0.905 25.305 1.00 42.47 97 CYS A CA 1
ATOM 789 C C . CYS A 1 97 ? -11.620 1.382 26.233 1.00 42.47 97 CYS A C 1
ATOM 791 O O . CYS A 1 97 ? -10.446 1.329 25.882 1.00 42.47 97 CYS A O 1
ATOM 793 N N . LYS A 1 98 ? -11.990 2.001 27.355 1.00 44.38 98 LYS A N 1
ATOM 794 C CA . LYS A 1 98 ? -11.084 2.759 28.231 1.00 44.38 98 LYS A CA 1
ATOM 795 C C . LYS A 1 98 ? -10.234 1.877 29.158 1.00 44.38 98 LYS A C 1
ATOM 797 O O . LYS A 1 98 ? -9.555 2.420 30.022 1.00 44.38 98 LYS A O 1
ATOM 802 N N . ASP A 1 99 ? -10.235 0.561 28.960 1.00 46.50 99 ASP A N 1
ATOM 803 C CA . ASP A 1 99 ? -9.749 -0.381 29.972 1.00 46.50 99 ASP A CA 1
ATOM 804 C C . ASP A 1 99 ? -8.496 -1.168 29.584 1.00 46.50 99 ASP A C 1
ATOM 806 O O . ASP A 1 99 ? -8.119 -2.080 30.313 1.00 46.50 99 ASP A O 1
ATOM 810 N N . ASP A 1 100 ? -7.795 -0.799 28.509 1.00 45.56 100 ASP A N 1
ATOM 811 C CA . ASP A 1 100 ? -6.476 -1.375 28.245 1.00 45.56 100 ASP A CA 1
ATOM 812 C C . ASP A 1 100 ? -5.404 -0.285 28.202 1.00 45.56 100 ASP A C 1
ATOM 814 O O . ASP A 1 100 ? -5.422 0.629 27.378 1.00 45.56 100 ASP A O 1
ATOM 818 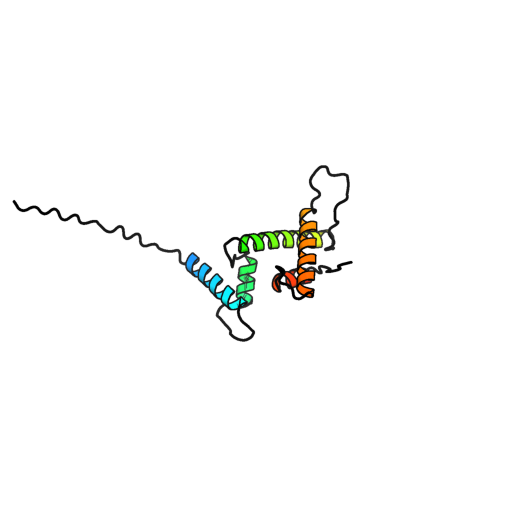N N . LYS A 1 101 ? -4.477 -0.358 29.160 1.00 49.59 101 LYS A N 1
ATOM 819 C CA . LYS A 1 101 ? -3.312 0.531 29.280 1.00 49.59 101 LYS A CA 1
ATOM 820 C C . LYS A 1 101 ? -2.241 0.223 28.223 1.00 49.59 101 LYS A C 1
ATOM 822 O O . LYS A 1 101 ? -1.195 0.866 28.223 1.00 49.59 101 LYS A O 1
ATOM 827 N N . ASN A 1 102 ? -2.508 -0.725 27.328 1.00 47.75 102 ASN A N 1
ATOM 828 C CA . ASN A 1 102 ? -1.698 -1.045 26.166 1.00 47.75 102 ASN A CA 1
ATOM 829 C C . ASN A 1 102 ? -2.394 -0.559 24.889 1.00 47.75 102 ASN A C 1
ATOM 831 O O . ASN A 1 102 ? -3.614 -0.623 24.777 1.00 47.75 102 ASN A O 1
ATOM 835 N N . ASP A 1 103 ? -1.598 -0.038 23.953 1.00 49.91 103 ASP A N 1
ATOM 836 C CA . ASP A 1 103 ? -2.004 0.500 22.649 1.00 49.91 103 ASP A CA 1
ATOM 837 C C . ASP A 1 103 ? -3.238 -0.227 22.065 1.00 49.91 103 ASP A C 1
ATOM 839 O O . ASP A 1 103 ? -3.160 -1.422 21.771 1.00 49.91 103 ASP A O 1
ATOM 843 N N . PRO A 1 104 ? -4.402 0.435 21.929 1.00 55.19 104 PRO A N 1
ATOM 844 C CA . PRO A 1 104 ? -5.606 -0.231 21.457 1.00 55.19 104 PRO A CA 1
ATOM 845 C C . PRO A 1 104 ? -5.359 -0.800 20.053 1.00 55.19 104 PRO A C 1
ATOM 847 O O . PRO A 1 104 ? -4.939 -0.055 19.157 1.00 55.19 104 PRO A O 1
ATOM 850 N N . PRO A 1 105 ? -5.656 -2.095 19.830 1.00 63.38 105 PRO A N 1
ATOM 851 C CA . PRO A 1 105 ? -5.021 -2.916 18.793 1.00 63.38 105 PRO A CA 1
ATOM 852 C C . PRO A 1 105 ? -5.247 -2.445 17.352 1.00 63.38 105 PRO A C 1
ATOM 854 O O . PRO A 1 105 ? -4.572 -2.907 16.441 1.00 63.38 105 PRO A O 1
ATOM 857 N N . PHE A 1 106 ? -6.173 -1.511 17.122 1.00 72.69 106 PHE A N 1
ATOM 858 C CA . PHE A 1 106 ? -6.594 -1.102 15.784 1.00 72.69 106 PHE A CA 1
ATOM 859 C C . PHE A 1 106 ? -6.426 0.394 15.502 1.00 72.69 106 PHE A C 1
ATOM 861 O O . PHE A 1 106 ? -6.925 0.876 14.488 1.00 72.69 106 PHE A O 1
ATOM 868 N N . ARG A 1 107 ? -5.721 1.163 16.350 1.00 78.00 107 ARG A N 1
ATOM 869 C CA . ARG A 1 107 ? -5.511 2.607 16.112 1.00 78.00 107 ARG A CA 1
ATOM 870 C C . ARG A 1 107 ? -4.781 2.876 14.793 1.00 78.00 107 ARG A C 1
ATOM 872 O O . ARG A 1 107 ? -5.157 3.786 14.052 1.00 78.00 107 ARG A O 1
ATOM 879 N N . LYS A 1 108 ? -3.742 2.089 14.506 1.00 83.44 108 LYS A N 1
ATOM 880 C CA . LYS A 1 108 ? -2.971 2.182 13.257 1.00 83.44 108 LYS A CA 1
ATOM 881 C C . LYS A 1 108 ? -3.833 1.807 12.054 1.00 83.44 108 LYS A C 1
ATOM 883 O O . LYS A 1 108 ? -3.893 2.575 11.098 1.00 83.44 108 LYS A O 1
ATOM 888 N N . LEU A 1 109 ? -4.573 0.704 12.163 1.00 85.19 109 LEU A N 1
ATOM 889 C CA . LEU A 1 109 ? -5.509 0.246 11.141 1.00 85.19 109 LEU A CA 1
ATOM 890 C C . LEU A 1 109 ? -6.605 1.286 10.850 1.00 85.19 109 LEU A C 1
ATOM 892 O O . LEU A 1 109 ? -6.880 1.582 9.691 1.00 85.19 109 LEU A O 1
ATOM 896 N N . PHE A 1 110 ? -7.173 1.914 11.886 1.00 85.25 110 PHE A N 1
ATOM 897 C CA . PHE A 1 110 ? -8.135 3.007 11.737 1.00 85.25 110 PHE A CA 1
ATOM 898 C C . PHE A 1 110 ? -7.536 4.193 10.971 1.00 85.25 110 PHE A C 1
ATOM 900 O O . PHE A 1 110 ? -8.116 4.664 9.996 1.00 85.25 110 PHE A O 1
ATOM 907 N N . GLY A 1 111 ? -6.349 4.660 11.375 1.00 85.06 111 GLY A N 1
ATOM 908 C CA . GLY A 1 111 ? -5.661 5.749 10.678 1.00 85.06 111 GLY A CA 1
ATOM 909 C C . GLY A 1 111 ? -5.343 5.411 9.218 1.00 85.06 111 GLY A C 1
ATOM 910 O O . GLY A 1 111 ? -5.450 6.268 8.341 1.00 85.06 111 GLY A O 1
ATOM 911 N N . TRP A 1 112 ? -5.005 4.152 8.938 1.00 89.38 112 TRP A N 1
ATOM 912 C CA . TRP A 1 112 ? -4.778 3.675 7.578 1.00 89.38 112 TRP A CA 1
ATOM 913 C C . TRP A 1 112 ? -6.062 3.669 6.737 1.00 89.38 112 TRP A C 1
ATOM 915 O O . TRP A 1 112 ? -6.029 4.134 5.595 1.00 89.38 112 TRP A O 1
ATOM 925 N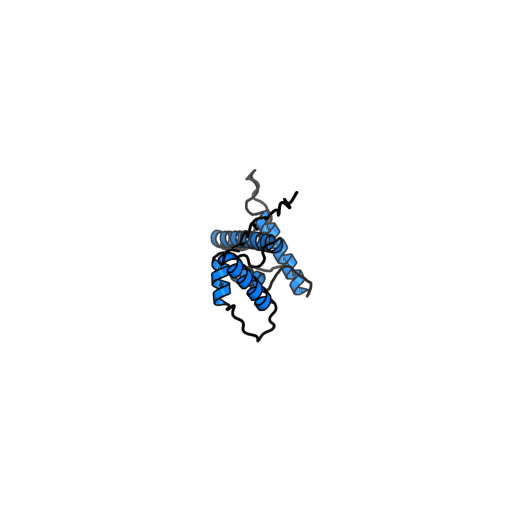 N . ILE A 1 113 ? -7.191 3.222 7.302 1.00 89.00 113 ILE A N 1
ATOM 926 C CA . ILE A 1 113 ? -8.520 3.270 6.667 1.00 89.00 113 ILE A CA 1
ATOM 927 C C . ILE A 1 113 ? -8.891 4.709 6.298 1.00 89.00 113 ILE A C 1
ATOM 929 O O . ILE A 1 113 ? -9.264 4.965 5.154 1.00 89.00 113 ILE A O 1
ATOM 933 N N . GLU A 1 114 ? -8.722 5.662 7.219 1.00 86.88 114 GLU A N 1
ATOM 934 C CA . GLU A 1 114 ? -8.957 7.091 6.957 1.00 86.88 114 GLU A CA 1
ATOM 935 C C . GLU A 1 114 ? -8.081 7.606 5.804 1.00 86.88 114 GLU A C 1
ATOM 937 O O . GLU A 1 114 ? -8.541 8.351 4.935 1.00 86.88 114 GLU A O 1
ATOM 942 N N . GLY A 1 115 ? -6.827 7.149 5.741 1.00 89.12 115 GLY A N 1
ATOM 943 C CA . GLY A 1 115 ? -5.932 7.411 4.618 1.00 89.12 115 GLY A CA 1
ATOM 944 C C . GLY A 1 115 ? -6.480 6.892 3.284 1.00 89.12 115 GLY A C 1
ATOM 945 O O . GLY A 1 115 ? -6.425 7.614 2.285 1.00 89.12 115 GLY A O 1
ATOM 946 N N . GLN A 1 116 ? -7.054 5.682 3.259 1.00 90.81 116 GLN A N 1
ATOM 947 C CA . GLN A 1 116 ? -7.686 5.130 2.053 1.00 90.81 116 GLN A CA 1
ATOM 948 C C . GLN A 1 116 ? -8.936 5.926 1.655 1.00 90.81 116 GLN A C 1
ATOM 950 O O . GLN A 1 116 ? -9.096 6.244 0.476 1.00 90.81 116 GLN A O 1
ATOM 955 N N . LEU A 1 117 ? -9.785 6.321 2.612 1.00 89.00 117 LEU A N 1
ATOM 956 C CA . LEU A 1 117 ? -10.965 7.159 2.351 1.00 89.00 117 LEU A CA 1
ATOM 957 C C . LEU A 1 117 ? -10.569 8.519 1.753 1.00 89.00 117 LEU A C 1
ATOM 959 O O . LEU A 1 117 ? -11.155 8.973 0.769 1.00 89.00 117 LEU A O 1
ATOM 963 N N . ALA A 1 118 ? -9.529 9.159 2.291 1.00 88.62 118 ALA A N 1
ATOM 964 C CA . ALA A 1 118 ? -8.998 10.405 1.742 1.00 88.62 118 ALA A CA 1
ATOM 965 C C . ALA A 1 118 ? -8.429 10.218 0.323 1.00 88.62 118 ALA A C 1
ATOM 967 O O . ALA A 1 118 ? -8.638 11.066 -0.550 1.00 88.62 118 ALA A O 1
ATOM 968 N N . ALA A 1 119 ? -7.732 9.108 0.075 1.00 88.75 119 ALA A N 1
ATOM 969 C CA . ALA A 1 119 ? -7.196 8.761 -1.238 1.00 88.75 119 ALA A CA 1
ATOM 970 C C . ALA A 1 119 ? -8.311 8.490 -2.269 1.00 88.75 119 ALA A C 1
ATOM 972 O O . ALA A 1 119 ? -8.183 8.898 -3.427 1.00 88.75 119 ALA A O 1
ATOM 973 N N . TYR A 1 120 ? -9.419 7.879 -1.847 1.00 88.44 120 TYR A N 1
ATOM 974 C CA . TYR A 1 120 ? -10.617 7.671 -2.660 1.00 88.44 120 TYR A CA 1
ATOM 975 C C . TYR A 1 120 ? -11.349 8.982 -2.965 1.00 88.44 120 TYR A C 1
ATOM 977 O O . TYR A 1 120 ? -11.722 9.238 -4.105 1.00 88.44 120 TYR A O 1
ATOM 985 N N . ASN A 1 121 ? -11.463 9.885 -1.990 1.00 88.50 121 ASN A N 1
ATOM 986 C CA . ASN A 1 121 ? -12.017 11.221 -2.220 1.00 88.50 121 ASN A CA 1
ATOM 987 C C . ASN A 1 121 ? -11.215 12.025 -3.248 1.00 88.50 121 ASN A C 1
ATOM 989 O O . ASN A 1 121 ? -11.793 12.746 -4.061 1.00 88.50 121 ASN A O 1
ATOM 993 N N . LYS A 1 122 ? -9.884 11.898 -3.237 1.00 87.94 122 LYS A N 1
ATOM 994 C CA . LYS A 1 122 ? -9.024 12.480 -4.277 1.00 87.94 122 LYS A CA 1
ATOM 995 C C . LYS A 1 122 ? -9.298 11.853 -5.643 1.00 87.94 122 LYS A C 1
ATOM 997 O O . LYS A 1 122 ? -9.442 12.597 -6.610 1.00 87.94 122 LYS A O 1
ATOM 1002 N N . LEU A 1 123 ? -9.448 10.526 -5.705 1.00 88.12 123 LEU A N 1
ATOM 1003 C CA . LEU A 1 123 ? -9.811 9.813 -6.934 1.00 88.12 123 LEU A CA 1
ATOM 1004 C C . LEU A 1 123 ? -11.129 10.344 -7.521 1.00 88.12 123 LEU A C 1
ATOM 1006 O O . LEU A 1 123 ? -11.178 10.681 -8.698 1.00 88.12 123 LEU A O 1
ATOM 1010 N N . MET A 1 124 ? -12.158 10.511 -6.686 1.00 86.88 124 MET A N 1
ATOM 1011 C CA . MET A 1 124 ? -13.471 11.035 -7.093 1.00 86.88 124 MET A CA 1
ATOM 1012 C C . MET A 1 124 ? -13.443 12.492 -7.564 1.00 86.88 124 MET A C 1
A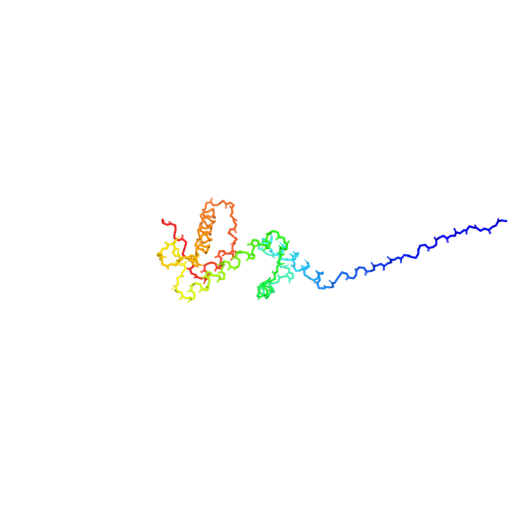TOM 1014 O O . MET A 1 124 ? -14.316 12.929 -8.307 1.00 86.88 124 MET A O 1
ATOM 1018 N N . ARG A 1 125 ? -12.428 13.253 -7.150 1.00 89.38 125 ARG A N 1
ATOM 1019 C CA . ARG A 1 125 ? -12.189 14.636 -7.582 1.00 89.38 125 ARG A CA 1
ATOM 1020 C C . ARG A 1 125 ? -11.242 14.727 -8.782 1.00 89.38 125 ARG A C 1
ATOM 1022 O O . ARG A 1 125 ? -10.786 15.824 -9.092 1.00 89.38 125 ARG A O 1
ATOM 1029 N N . ASN A 1 126 ? -10.917 13.603 -9.430 1.00 86.62 126 ASN A N 1
ATOM 1030 C CA . ASN A 1 126 ? -9.920 13.506 -10.501 1.00 86.62 126 ASN A CA 1
ATOM 1031 C C . ASN A 1 126 ? -8.542 14.072 -10.108 1.00 86.62 126 ASN A C 1
ATOM 1033 O O . ASN A 1 126 ? -7.809 14.600 -10.944 1.00 86.62 126 ASN A O 1
ATOM 1037 N N . GLN A 1 127 ? -8.182 13.977 -8.826 1.00 87.00 127 GLN A N 1
ATOM 1038 C CA . GLN A 1 127 ? -6.877 14.396 -8.325 1.00 87.00 127 GLN A CA 1
ATOM 1039 C C . GLN A 1 127 ? -5.896 13.216 -8.274 1.00 87.00 127 GLN A C 1
ATOM 1041 O O . GLN A 1 127 ? -6.313 12.073 -8.061 1.00 87.00 127 GLN A O 1
ATOM 1046 N N . PRO A 1 128 ? -4.580 13.478 -8.392 1.00 82.12 128 PRO A N 1
ATOM 1047 C CA . PRO A 1 128 ? -3.560 12.457 -8.187 1.00 82.12 128 PRO A CA 1
ATOM 1048 C C . PRO A 1 128 ? -3.692 11.798 -6.807 1.00 82.12 128 PRO A C 1
ATOM 1050 O O . PRO A 1 128 ? -3.794 12.474 -5.779 1.00 82.12 128 PRO A O 1
ATOM 1053 N N . THR A 1 129 ? -3.676 10.466 -6.782 1.00 87.44 129 THR A N 1
ATOM 1054 C CA . THR A 1 129 ? -3.856 9.670 -5.565 1.00 87.44 129 THR A CA 1
ATOM 1055 C C . THR A 1 129 ? -2.945 8.445 -5.558 1.00 87.44 129 THR A C 1
ATOM 1057 O O . THR A 1 129 ? -2.566 7.929 -6.607 1.00 87.44 129 THR A O 1
ATOM 1060 N N . SER A 1 130 ? -2.602 7.971 -4.361 1.00 79.50 130 SER A N 1
ATOM 1061 C CA . SER A 1 130 ? -1.868 6.718 -4.142 1.00 79.50 130 SER A CA 1
ATOM 1062 C C . SER A 1 130 ? -2.772 5.477 -4.183 1.00 79.50 130 SER A C 1
ATOM 1064 O O . SER A 1 130 ? -2.285 4.349 -4.045 1.00 79.50 130 SER A O 1
ATOM 1066 N N . LEU A 1 131 ? -4.085 5.668 -4.361 1.00 84.56 131 LEU A N 1
ATOM 1067 C CA . LEU A 1 131 ? -5.051 4.590 -4.539 1.00 84.56 131 LEU A CA 1
ATOM 1068 C C . LEU A 1 131 ? -5.021 4.105 -5.993 1.00 84.56 131 LEU A C 1
ATOM 1070 O O . LEU A 1 131 ? -5.668 4.670 -6.874 1.00 84.56 131 LEU A O 1
ATOM 1074 N N . THR A 1 132 ? -4.231 3.064 -6.249 1.00 84.75 132 THR A N 1
ATOM 1075 C CA . THR A 1 132 ? -4.169 2.424 -7.567 1.00 84.75 132 THR A CA 1
ATOM 1076 C C . THR A 1 132 ? -5.454 1.629 -7.845 1.00 84.75 132 THR A C 1
ATOM 1078 O O . THR A 1 132 ? -6.120 1.192 -6.902 1.00 84.75 132 THR A O 1
ATOM 1081 N N . PRO A 1 133 ? -5.794 1.358 -9.122 1.00 78.56 133 PRO A N 1
ATOM 1082 C CA . PRO A 1 133 ? -6.946 0.518 -9.460 1.00 78.56 133 PRO A CA 1
ATOM 1083 C C . PRO A 1 133 ? -6.893 -0.876 -8.824 1.00 78.56 133 PRO A C 1
ATOM 1085 O O . PRO A 1 133 ? -7.926 -1.464 -8.529 1.00 78.56 133 PRO A O 1
ATOM 1088 N N . ASP A 1 134 ? -5.690 -1.407 -8.600 1.00 79.12 134 ASP A N 1
ATOM 1089 C CA . ASP A 1 134 ? -5.512 -2.703 -7.953 1.00 79.12 134 ASP A CA 1
ATOM 1090 C C . ASP A 1 134 ? -5.851 -2.665 -6.459 1.00 79.12 134 ASP A C 1
ATOM 1092 O O . ASP A 1 134 ? -6.624 -3.489 -5.973 1.00 79.12 134 ASP A O 1
ATOM 1096 N N . ARG A 1 135 ? -5.357 -1.641 -5.752 1.00 86.38 135 ARG A N 1
ATOM 1097 C CA . ARG A 1 135 ? -5.690 -1.394 -4.343 1.00 86.38 135 ARG A CA 1
ATOM 1098 C C . ARG A 1 135 ? -7.191 -1.178 -4.161 1.00 86.38 135 ARG A C 1
ATOM 1100 O O . ARG A 1 135 ? -7.769 -1.737 -3.236 1.00 86.38 135 ARG A O 1
ATOM 1107 N N . LEU A 1 136 ? -7.826 -0.438 -5.072 1.00 86.25 136 LEU A N 1
ATOM 1108 C CA . LEU A 1 136 ? -9.277 -0.245 -5.075 1.00 86.25 136 LEU A CA 1
ATOM 1109 C C . LEU A 1 136 ? -10.023 -1.583 -5.184 1.00 86.25 136 LEU A C 1
ATOM 1111 O O . LEU A 1 136 ? -10.839 -1.882 -4.318 1.00 86.25 136 LEU A O 1
ATOM 1115 N N . ARG A 1 137 ? -9.682 -2.426 -6.170 1.00 84.75 137 ARG A N 1
ATOM 1116 C CA . ARG A 1 137 ? -10.302 -3.754 -6.336 1.00 84.75 137 ARG A CA 1
ATOM 1117 C C . ARG A 1 137 ? -10.147 -4.638 -5.099 1.00 84.75 137 ARG A C 1
ATOM 1119 O O . ARG A 1 137 ? -11.088 -5.327 -4.716 1.00 84.75 137 ARG A O 1
ATOM 1126 N N . ARG A 1 138 ? -8.973 -4.626 -4.462 1.00 86.25 138 ARG A N 1
ATOM 1127 C CA . ARG A 1 138 ? -8.718 -5.404 -3.238 1.00 86.25 138 ARG A CA 1
ATOM 1128 C C . ARG A 1 138 ? -9.589 -4.928 -2.076 1.00 86.25 138 ARG A C 1
ATOM 1130 O O . ARG A 1 138 ? -10.177 -5.754 -1.385 1.00 86.25 138 ARG A O 1
ATOM 1137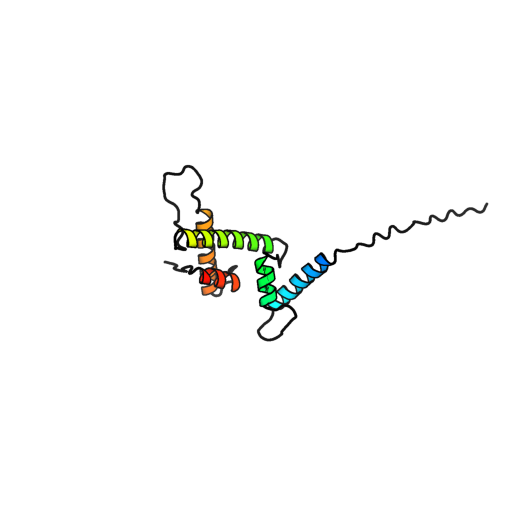 N N . LEU A 1 139 ? -9.736 -3.618 -1.895 1.00 89.00 139 LEU A N 1
ATOM 1138 C CA . LEU A 1 139 ? -10.605 -3.050 -0.858 1.00 89.00 139 LEU A CA 1
ATOM 1139 C C . LEU A 1 139 ? -12.094 -3.310 -1.144 1.00 89.00 139 LEU A C 1
ATOM 1141 O O . LEU A 1 139 ? -12.857 -3.620 -0.231 1.00 89.00 139 LEU A O 1
ATOM 1145 N N . GLU A 1 140 ? -12.509 -3.274 -2.408 1.00 87.25 140 GLU A N 1
ATOM 1146 C CA . GLU A 1 140 ? -13.866 -3.659 -2.812 1.00 87.25 140 GLU A CA 1
ATOM 1147 C C . GLU A 1 140 ? -14.138 -5.152 -2.573 1.00 87.25 140 GLU A C 1
ATOM 1149 O O . GLU A 1 140 ? -15.224 -5.502 -2.115 1.00 87.25 140 GLU A O 1
ATOM 1154 N N . SER A 1 141 ? -13.152 -6.033 -2.793 1.00 87.06 141 SER A N 1
ATOM 1155 C CA . SER A 1 141 ? -13.327 -7.483 -2.598 1.00 87.06 141 SER A CA 1
ATOM 1156 C C . SER A 1 141 ? -13.617 -7.894 -1.152 1.00 87.06 141 SER A C 1
ATOM 1158 O O . SER A 1 141 ? -14.256 -8.917 -0.926 1.00 87.06 141 SER A O 1
ATOM 1160 N N . ILE A 1 142 ? -13.202 -7.084 -0.175 1.00 87.50 142 ILE A N 1
ATOM 1161 C CA . ILE A 1 142 ? -13.488 -7.310 1.249 1.00 87.50 142 ILE A CA 1
ATOM 1162 C C . ILE A 1 142 ? -14.756 -6.576 1.713 1.00 87.50 142 ILE A C 1
ATOM 1164 O O . ILE A 1 142 ? -15.060 -6.547 2.906 1.00 87.50 142 ILE A O 1
ATOM 1168 N N . GLY A 1 143 ? -15.503 -5.964 0.789 1.00 83.56 143 GLY A N 1
ATOM 1169 C CA . GLY A 1 143 ? -16.731 -5.233 1.094 1.00 83.56 143 GLY A CA 1
ATOM 1170 C C . GLY A 1 143 ? -16.493 -3.917 1.833 1.00 83.56 143 GLY A C 1
ATOM 1171 O O . GLY A 1 143 ? -17.353 -3.486 2.604 1.00 83.56 143 GLY A O 1
ATOM 1172 N N . MET A 1 144 ? -15.335 -3.274 1.634 1.00 83.69 144 MET A N 1
ATOM 1173 C CA . MET A 1 144 ? -15.028 -2.014 2.306 1.00 83.69 144 MET A CA 1
ATOM 1174 C C . MET A 1 144 ? -16.030 -0.924 1.906 1.00 83.69 144 MET A C 1
ATOM 1176 O O . MET A 1 144 ? -16.172 -0.574 0.735 1.00 83.69 144 MET A O 1
ATOM 1180 N N . SER A 1 145 ? -16.713 -0.350 2.898 1.00 80.12 145 SER A N 1
ATOM 1181 C CA . SER A 1 145 ? -17.651 0.750 2.673 1.00 80.12 145 SER A CA 1
ATOM 1182 C C . SER A 1 145 ? -16.932 2.099 2.591 1.00 80.12 145 SER A C 1
ATOM 1184 O O . SER A 1 145 ? -16.340 2.536 3.577 1.00 80.12 145 SER A O 1
ATOM 1186 N N . TRP A 1 146 ? -17.087 2.812 1.476 1.00 79.94 146 TRP A N 1
ATOM 1187 C CA . TRP A 1 146 ? -16.517 4.148 1.232 1.00 79.94 146 TRP A CA 1
ATOM 1188 C C . TRP A 1 146 ? -17.360 5.304 1.793 1.00 79.94 146 TRP A C 1
ATOM 1190 O O . TRP A 1 146 ? -17.321 6.412 1.269 1.00 79.94 146 TRP A O 1
ATOM 1200 N N . ASN A 1 147 ? -18.177 5.054 2.822 1.00 62.69 147 ASN A N 1
ATOM 1201 C CA . ASN A 1 147 ? -19.130 6.045 3.324 1.00 62.69 147 ASN A CA 1
ATOM 1202 C C . ASN A 1 147 ? -18.400 7.234 3.968 1.00 62.69 147 ASN A C 1
ATOM 1204 O O . ASN A 1 147 ? -18.003 7.181 5.129 1.00 62.69 147 ASN A O 1
ATOM 1208 N N . THR A 1 148 ? -18.263 8.316 3.208 1.00 54.34 148 THR A N 1
ATOM 1209 C CA . THR A 1 148 ? -17.839 9.632 3.680 1.00 54.34 148 THR A CA 1
ATOM 1210 C C . THR A 1 148 ? -19.082 10.371 4.162 1.00 54.34 148 THR A C 1
ATOM 1212 O O . THR A 1 148 ? -19.737 11.062 3.381 1.00 54.34 148 THR A O 1
ATOM 1215 N N . ARG A 1 149 ? -19.478 10.147 5.413 1.00 38.69 149 ARG A N 1
ATOM 1216 C CA . ARG A 1 149 ? -20.526 10.946 6.056 1.00 38.69 149 ARG A CA 1
ATOM 1217 C C . ARG A 1 149 ? -19.910 11.924 7.034 1.00 38.69 149 ARG A C 1
ATOM 1219 O O . ARG A 1 149 ? -19.050 11.475 7.820 1.00 38.69 149 ARG A O 1
#

Organism: NCBI:txid210454

Radius of gyration: 24.84 Å; chains: 1; bounding box: 94×31×57 Å

Secondary structure (DSSP, 8-state):
-------------------HHHHHHHHHHHHHHHHHH--TT---S--HHHHHHHHTTT--SSTTHHHHHHHHHHHHHHHHHHHHHHHS-S---SS--TT-SS--TTHHHHHHHHHHHHHHHHHHTT---S--HHHHHHHHHTT------

InterPro domains:
  IPR005114 Helicase-associated [PF03457] (15-59)
  IPR005114 Helicase-associated [PF03457] (70-144)